Protein AF-A0AAW0G5W9-F1 (afdb_monomer_lite)

Organism: NCBI:txid2478898

InterPro domains:
  IPR013965 DASH complex subunit Dad3 [PF08656] (17-101)
  IPR013965 DASH complex subunit Dad3 [PTHR28017] (7-104)

Sequence (127 aa):
MVKDILTADYSKDPLLLPLEAQILAQYQLLAVKLNTLSDEIRKLNHTNVKTTSENSLDQIDGSATELAETLRGLELKIGLVYTLFKGAVYSLFLQGAEEKQVLNEDLINTSGQAQDESQEYPSDEES

pLDDT: mean 70.41, std 18.01, range [39.03, 96.88]

Structure (mmCIF, N/CA/C/O backbone):
data_AF-A0AAW0G5W9-F1
#
_entry.id   AF-A0AAW0G5W9-F1
#
loop_
_atom_site.group_PDB
_atom_site.id
_atom_site.type_symbol
_atom_site.label_atom_id
_atom_site.label_alt_id
_atom_site.label_comp_id
_atom_site.label_asym_id
_atom_site.label_entity_id
_atom_site.label_seq_id
_atom_site.pdbx_PDB_ins_code
_atom_site.Cartn_x
_atom_site.Cartn_y
_atom_site.Cartn_z
_atom_site.occupancy
_atom_site.B_iso_or_equiv
_atom_site.auth_seq_id
_atom_site.auth_comp_id
_atom_site.auth_asym_id
_atom_site.auth_atom_id
_atom_site.pdbx_PDB_model_num
ATOM 1 N N . MET A 1 1 ? 9.017 2.381 -29.493 1.00 45.44 1 MET A N 1
ATOM 2 C CA . MET A 1 1 ? 10.174 3.171 -29.025 1.00 45.44 1 MET A CA 1
ATOM 3 C C . MET A 1 1 ? 10.899 2.524 -27.848 1.00 45.44 1 MET A C 1
ATOM 5 O O . MET A 1 1 ? 11.988 2.038 -28.083 1.00 45.44 1 MET A O 1
ATOM 9 N N . VAL A 1 2 ? 10.363 2.436 -26.616 1.00 59.47 2 VAL A N 1
ATOM 10 C CA . VAL A 1 2 ? 11.139 1.845 -25.484 1.00 59.47 2 VAL A CA 1
ATOM 11 C C . VAL A 1 2 ? 11.409 0.341 -25.656 1.00 59.47 2 VAL A C 1
ATOM 13 O O . VAL A 1 2 ? 12.477 -0.144 -25.304 1.00 59.47 2 VAL A O 1
ATOM 16 N N . LYS A 1 3 ? 10.460 -0.397 -26.247 1.00 61.84 3 LYS A N 1
ATOM 17 C CA . LYS A 1 3 ? 10.577 -1.849 -26.470 1.00 61.84 3 LYS A CA 1
ATOM 18 C C . LYS A 1 3 ? 11.685 -2.222 -27.457 1.00 61.84 3 LYS A C 1
ATOM 20 O O . LYS A 1 3 ? 12.325 -3.246 -27.272 1.00 61.84 3 LYS A O 1
ATOM 25 N N . ASP A 1 4 ? 11.936 -1.366 -28.443 1.00 63.28 4 ASP A N 1
ATOM 26 C CA . ASP A 1 4 ? 12.869 -1.646 -29.539 1.00 63.28 4 ASP A CA 1
ATOM 27 C C . ASP A 1 4 ? 14.325 -1.659 -29.042 1.00 63.28 4 ASP A C 1
ATOM 29 O O . ASP A 1 4 ? 15.137 -2.464 -29.489 1.00 63.28 4 ASP A O 1
ATOM 33 N N . ILE A 1 5 ? 14.627 -0.829 -28.038 1.00 69.25 5 ILE A N 1
ATOM 34 C CA . ILE A 1 5 ? 15.945 -0.730 -27.392 1.00 69.25 5 ILE A CA 1
ATOM 35 C C . ILE A 1 5 ? 16.219 -1.950 -26.496 1.00 69.25 5 ILE A C 1
ATOM 37 O O . ILE A 1 5 ? 17.365 -2.345 -26.310 1.00 69.25 5 ILE A O 1
ATOM 41 N N . LEU A 1 6 ? 15.171 -2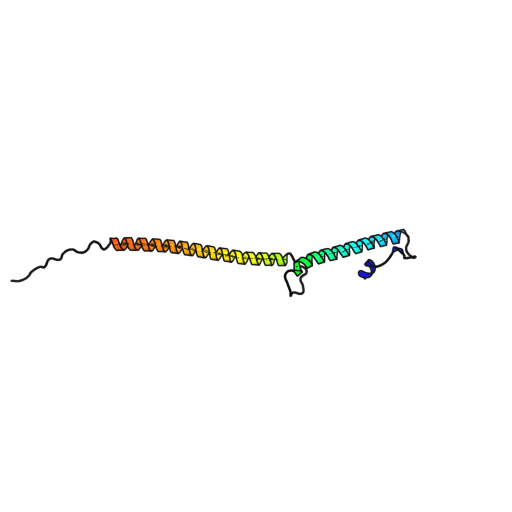.577 -25.952 1.00 67.12 6 LEU A N 1
ATOM 42 C CA . LEU A 1 6 ? 15.299 -3.744 -25.075 1.00 67.12 6 LEU A CA 1
ATOM 43 C C . LEU A 1 6 ? 15.594 -5.035 -25.858 1.00 67.12 6 LEU A C 1
ATOM 45 O O 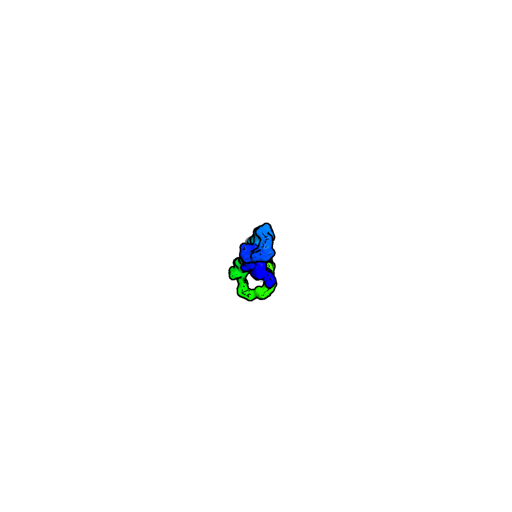. LEU A 1 6 ? 16.165 -5.966 -25.294 1.00 67.12 6 LEU A O 1
ATOM 49 N N . THR A 1 7 ? 15.239 -5.093 -27.147 1.00 73.69 7 THR A N 1
ATOM 50 C CA . THR A 1 7 ? 15.310 -6.314 -27.973 1.00 73.69 7 THR A CA 1
ATOM 51 C C . THR A 1 7 ? 16.342 -6.275 -29.101 1.00 73.69 7 THR A C 1
ATOM 53 O O . THR A 1 7 ? 16.518 -7.284 -29.779 1.00 73.69 7 THR A O 1
ATOM 56 N N . ALA A 1 8 ? 16.991 -5.137 -29.351 1.00 72.62 8 ALA A N 1
ATOM 57 C CA . ALA A 1 8 ? 17.966 -5.004 -30.434 1.00 72.62 8 ALA A CA 1
ATOM 58 C C . ALA A 1 8 ? 19.240 -5.834 -30.171 1.00 72.62 8 ALA A C 1
ATOM 60 O O . ALA A 1 8 ? 19.717 -5.886 -29.048 1.00 72.62 8 ALA A O 1
ATOM 61 N N . ASP A 1 9 ? 19.806 -6.488 -31.190 1.00 70.38 9 ASP A N 1
ATOM 62 C CA . ASP A 1 9 ? 21.095 -7.192 -31.081 1.00 70.38 9 ASP A CA 1
ATOM 63 C C . ASP A 1 9 ? 22.191 -6.354 -31.749 1.00 70.38 9 ASP A C 1
ATOM 65 O O . ASP A 1 9 ? 22.446 -6.472 -32.948 1.00 70.38 9 ASP A O 1
ATOM 69 N N . TYR A 1 10 ? 22.839 -5.491 -30.963 1.00 72.38 10 TYR A N 1
ATOM 70 C CA . TYR A 1 10 ? 23.915 -4.613 -31.438 1.00 72.38 10 TYR A CA 1
ATOM 71 C C . TYR A 1 10 ? 25.242 -5.352 -31.693 1.00 72.38 10 TYR A C 1
ATOM 73 O O . TYR A 1 10 ? 26.193 -4.750 -32.183 1.00 72.38 10 TYR A O 1
ATOM 81 N N . SER A 1 11 ? 25.328 -6.657 -31.396 1.00 68.06 11 SER A N 1
ATOM 82 C CA . SER A 1 11 ? 26.561 -7.443 -31.587 1.00 68.06 11 SER A CA 1
ATOM 83 C C . SER A 1 11 ? 26.771 -7.891 -33.035 1.00 68.06 11 SER A C 1
ATOM 85 O O . SER A 1 11 ? 27.860 -8.343 -33.386 1.00 68.06 11 SER A O 1
ATOM 87 N N . LYS A 1 12 ? 25.729 -7.815 -33.870 1.00 68.00 12 LYS A N 1
ATOM 88 C CA . LYS A 1 12 ? 25.737 -8.313 -35.255 1.00 68.00 12 LYS A CA 1
ATOM 89 C C . LYS A 1 12 ? 25.666 -7.212 -36.302 1.00 68.00 12 LYS A C 1
ATOM 91 O O . LYS A 1 12 ? 25.571 -7.531 -37.484 1.00 68.00 12 LYS A O 1
ATOM 96 N N . ASP A 1 13 ? 25.685 -5.951 -35.885 1.00 73.06 13 ASP A N 1
ATOM 97 C CA . ASP A 1 13 ? 25.519 -4.835 -36.804 1.00 73.06 13 ASP A CA 1
ATOM 98 C C . ASP A 1 13 ? 26.845 -4.555 -37.539 1.00 73.06 13 ASP A C 1
ATOM 100 O O . ASP A 1 13 ? 27.824 -4.150 -36.906 1.00 73.06 13 ASP A O 1
ATOM 104 N N . PRO A 1 14 ? 26.925 -4.771 -38.867 1.00 70.69 14 PRO A N 1
ATOM 105 C CA . PRO A 1 14 ? 28.162 -4.593 -39.630 1.00 70.69 14 PRO A CA 1
ATOM 106 C C . PRO A 1 14 ? 28.560 -3.117 -39.803 1.00 70.69 14 PRO A C 1
ATOM 108 O O . PRO A 1 14 ? 29.623 -2.830 -40.351 1.00 70.69 14 PRO A O 1
ATOM 111 N N . LEU A 1 15 ? 27.702 -2.189 -39.371 1.00 77.00 15 LEU A N 1
ATOM 112 C CA . LEU A 1 15 ? 27.900 -0.740 -39.446 1.00 77.00 15 LEU A CA 1
ATOM 113 C C . LEU A 1 15 ? 28.541 -0.150 -38.179 1.00 77.00 15 LEU A C 1
ATOM 115 O O . LEU A 1 15 ? 28.978 0.998 -38.215 1.00 77.00 15 LEU A O 1
ATOM 119 N N . LEU A 1 16 ? 28.603 -0.911 -37.080 1.00 77.06 16 LEU A N 1
ATOM 120 C CA . LEU A 1 16 ? 29.115 -0.442 -35.792 1.00 77.06 16 LEU A CA 1
ATOM 121 C C . LEU A 1 16 ? 30.609 -0.737 -35.653 1.00 77.06 16 LEU A C 1
ATOM 123 O O . LEU A 1 16 ? 31.086 -1.831 -35.972 1.00 77.06 16 LEU A O 1
ATOM 127 N N . LEU A 1 17 ? 31.360 0.219 -35.103 1.00 83.31 17 LEU A N 1
ATOM 128 C CA . LEU A 1 17 ? 32.735 -0.059 -34.693 1.00 83.31 17 LEU A CA 1
ATOM 129 C C . LEU A 1 17 ? 32.732 -1.061 -33.520 1.00 83.31 17 LEU A C 1
ATOM 131 O O . LEU A 1 17 ? 31.823 -1.027 -32.691 1.00 83.31 17 LEU A O 1
ATOM 135 N N . PRO A 1 18 ? 33.772 -1.902 -33.358 1.00 79.06 18 PRO A N 1
ATOM 136 C CA . PRO A 1 18 ? 33.810 -2.908 -32.290 1.00 79.06 18 PRO A CA 1
ATOM 137 C C . PRO A 1 18 ? 33.592 -2.341 -30.876 1.00 79.06 18 PRO A C 1
ATOM 139 O O . PRO A 1 18 ? 32.925 -2.956 -30.048 1.00 79.06 18 PRO A O 1
ATOM 142 N N . LEU A 1 19 ? 34.118 -1.141 -30.607 1.00 82.00 19 LEU A N 1
ATOM 143 C CA . LEU A 1 19 ? 33.921 -0.440 -29.335 1.00 82.00 19 LEU A CA 1
ATOM 144 C C . LEU A 1 19 ? 32.487 0.088 -29.179 1.00 82.00 19 LEU A C 1
ATOM 146 O O . LEU A 1 19 ? 31.925 0.048 -28.089 1.00 82.00 19 LEU A O 1
ATOM 150 N N . GLU A 1 20 ? 31.893 0.572 -30.265 1.00 82.56 20 GLU A N 1
ATOM 151 C CA . GLU A 1 20 ? 30.532 1.101 -30.282 1.00 82.56 20 GLU A CA 1
ATOM 152 C C . GLU A 1 20 ? 29.518 -0.016 -30.016 1.00 82.56 20 GLU A C 1
ATOM 154 O O . GLU A 1 20 ? 28.676 0.120 -29.130 1.00 82.56 20 GLU A O 1
ATOM 159 N N . ALA A 1 21 ? 29.684 -1.168 -30.672 1.00 82.56 21 ALA A N 1
ATOM 160 C CA . ALA A 1 21 ? 28.889 -2.367 -30.419 1.00 82.56 21 ALA A CA 1
ATOM 161 C C . ALA A 1 21 ? 28.980 -2.817 -28.947 1.00 82.56 21 ALA A C 1
ATOM 163 O O . ALA A 1 21 ? 27.965 -3.130 -28.321 1.00 82.56 21 ALA A O 1
ATOM 164 N N . GLN A 1 22 ? 30.182 -2.784 -28.356 1.00 84.19 22 GLN A N 1
ATOM 165 C CA . GLN A 1 22 ? 30.385 -3.126 -26.944 1.00 84.19 22 GLN A CA 1
ATOM 166 C C . GLN A 1 22 ? 29.680 -2.144 -25.996 1.00 84.19 22 GLN A C 1
ATOM 168 O O . GLN A 1 22 ? 29.070 -2.566 -25.011 1.00 84.19 22 GLN A O 1
ATOM 173 N N . ILE A 1 23 ? 29.767 -0.841 -26.269 1.00 87.75 23 ILE A N 1
ATOM 174 C CA . ILE A 1 23 ? 29.133 0.198 -25.451 1.00 87.75 23 ILE A CA 1
ATOM 175 C C . ILE A 1 23 ? 27.604 0.100 -25.549 1.00 87.75 23 ILE A C 1
ATOM 177 O O . ILE A 1 23 ? 26.922 0.117 -24.521 1.00 87.75 23 ILE A O 1
ATOM 181 N N . LEU A 1 24 ? 27.056 -0.069 -26.755 1.00 85.56 24 LEU A N 1
ATOM 182 C CA . LEU A 1 24 ? 25.614 -0.224 -26.961 1.00 85.56 24 LEU A CA 1
ATOM 183 C C . LEU A 1 24 ? 25.075 -1.487 -26.277 1.00 85.56 24 LEU A C 1
ATOM 185 O O . LEU A 1 24 ? 24.036 -1.420 -25.621 1.00 85.56 24 LEU A O 1
ATOM 189 N N . ALA A 1 25 ? 25.811 -2.602 -26.323 1.00 83.69 25 ALA A N 1
ATOM 190 C CA . ALA A 1 25 ? 25.446 -3.818 -25.595 1.00 83.69 25 ALA A CA 1
ATOM 191 C C . ALA A 1 25 ? 25.394 -3.599 -24.068 1.00 83.69 25 ALA A C 1
ATOM 193 O O . ALA A 1 25 ? 24.501 -4.113 -23.388 1.00 83.69 25 ALA A O 1
ATOM 194 N N . GLN A 1 26 ? 26.311 -2.802 -23.507 1.00 87.19 26 GLN A N 1
ATOM 195 C CA . GLN A 1 26 ? 26.292 -2.466 -22.078 1.00 87.19 26 GLN A CA 1
ATOM 196 C C . GLN A 1 26 ? 25.117 -1.558 -21.702 1.00 87.19 26 GLN A C 1
ATOM 198 O O . GLN A 1 26 ? 24.457 -1.803 -20.688 1.00 87.19 26 GLN A O 1
ATOM 203 N N . TYR A 1 27 ? 24.818 -0.541 -22.513 1.00 89.88 27 TYR A N 1
ATOM 204 C CA . TYR A 1 27 ? 23.655 0.321 -22.286 1.00 89.88 27 TYR A CA 1
ATOM 205 C C . TYR A 1 27 ? 22.338 -0.442 -22.416 1.00 89.88 27 TYR A C 1
ATOM 207 O O . TYR A 1 27 ? 21.429 -0.225 -21.615 1.00 89.88 27 TYR A O 1
ATOM 215 N N . GLN A 1 28 ? 22.250 -1.382 -23.355 1.00 86.06 28 GLN A N 1
ATOM 216 C CA . GLN A 1 28 ? 21.105 -2.275 -23.470 1.00 86.06 28 GLN A CA 1
ATOM 217 C C . GLN A 1 28 ? 20.943 -3.140 -22.218 1.00 86.06 28 GLN A C 1
ATOM 219 O O . GLN A 1 28 ? 19.851 -3.205 -21.654 1.00 86.06 28 GLN A O 1
ATOM 224 N N . LEU A 1 29 ? 22.022 -3.768 -21.740 1.00 88.12 29 LEU A N 1
ATOM 225 C CA . LEU A 1 29 ? 21.982 -4.563 -20.512 1.00 88.12 29 LEU A CA 1
ATOM 226 C C . LEU A 1 29 ? 21.507 -3.725 -19.317 1.00 88.12 29 LEU A C 1
ATOM 228 O O . LEU A 1 29 ? 20.714 -4.200 -18.502 1.00 88.12 29 LEU A O 1
ATOM 232 N N . LEU A 1 30 ? 21.974 -2.481 -19.210 1.00 89.44 30 LEU A N 1
ATOM 233 C CA . LEU A 1 30 ? 21.535 -1.556 -18.170 1.00 89.44 30 LEU A CA 1
ATOM 234 C C . LEU A 1 30 ? 20.048 -1.208 -18.311 1.00 89.44 30 LEU A C 1
ATOM 236 O O . LEU A 1 30 ? 19.323 -1.252 -17.319 1.00 89.44 30 LEU A O 1
ATOM 240 N N . ALA A 1 31 ? 19.585 -0.911 -19.525 1.00 87.75 31 ALA A N 1
ATOM 241 C CA . ALA A 1 31 ? 18.183 -0.611 -19.796 1.00 87.75 31 ALA A CA 1
ATOM 242 C C . ALA A 1 31 ? 17.270 -1.790 -19.427 1.00 87.75 31 ALA A C 1
ATOM 244 O O . ALA A 1 31 ? 16.250 -1.583 -18.771 1.00 87.75 31 ALA A O 1
ATOM 245 N N . VAL A 1 32 ? 17.670 -3.022 -19.762 1.00 88.44 32 VAL A N 1
ATOM 246 C CA . VAL A 1 32 ? 16.956 -4.246 -19.364 1.00 88.44 32 VAL A CA 1
ATOM 247 C C . VAL A 1 32 ? 16.910 -4.370 -17.844 1.00 88.44 32 VAL A C 1
ATOM 249 O O . VAL A 1 32 ? 15.834 -4.549 -17.286 1.00 88.44 32 VAL A O 1
ATOM 252 N N . LYS A 1 33 ? 18.044 -4.207 -17.152 1.00 89.88 33 LYS A N 1
ATOM 253 C CA . LYS A 1 33 ? 18.088 -4.285 -15.681 1.00 89.88 33 LYS A CA 1
ATOM 254 C C . LYS A 1 33 ? 17.206 -3.234 -15.007 1.00 89.88 33 LYS A C 1
ATOM 256 O O . LYS A 1 33 ? 16.510 -3.562 -14.052 1.00 89.88 33 LYS A O 1
ATOM 261 N N . LEU A 1 34 ? 17.217 -1.993 -15.492 1.00 89.31 34 LEU A N 1
ATOM 262 C CA . LEU A 1 34 ? 16.374 -0.918 -14.960 1.00 89.31 34 LEU A CA 1
ATOM 263 C C . LEU A 1 34 ? 14.889 -1.172 -15.223 1.00 89.31 34 LEU A C 1
ATOM 265 O O . LEU A 1 34 ? 14.062 -0.890 -14.359 1.00 89.31 34 LEU A O 1
ATOM 269 N N . ASN A 1 35 ? 14.549 -1.726 -16.388 1.00 88.44 35 ASN A N 1
ATOM 270 C CA . ASN A 1 35 ? 13.176 -2.091 -16.712 1.00 88.44 35 ASN A CA 1
ATOM 271 C C . ASN A 1 35 ? 12.681 -3.235 -15.813 1.00 88.44 35 ASN A C 1
ATOM 273 O O . ASN A 1 35 ? 11.647 -3.087 -15.170 1.00 88.44 35 ASN A O 1
ATOM 277 N N . THR A 1 36 ? 13.481 -4.295 -15.651 1.00 88.88 36 THR A N 1
ATOM 278 C CA . THR A 1 36 ? 13.189 -5.396 -14.721 1.00 88.88 36 THR A CA 1
ATOM 279 C C . THR A 1 36 ? 13.037 -4.902 -13.284 1.00 88.88 36 THR A C 1
ATOM 281 O O . THR A 1 36 ? 12.099 -5.300 -12.602 1.00 88.88 36 THR A O 1
ATOM 284 N N . LEU A 1 37 ? 13.915 -4.005 -12.823 1.00 88.81 37 LEU A N 1
ATOM 285 C CA . LEU A 1 37 ? 13.809 -3.412 -11.488 1.00 88.81 37 LEU A CA 1
ATOM 286 C C . LEU A 1 37 ? 12.523 -2.590 -11.337 1.00 88.81 37 LEU A C 1
ATOM 288 O O . LEU A 1 37 ? 11.852 -2.673 -10.312 1.00 88.81 37 LEU A O 1
ATOM 292 N N . SER A 1 38 ? 12.160 -1.806 -12.352 1.00 87.56 38 SER A N 1
ATOM 293 C CA . SER A 1 38 ? 10.915 -1.035 -12.349 1.00 87.56 38 SER A CA 1
ATOM 294 C C . SER A 1 38 ? 9.688 -1.947 -12.292 1.00 87.56 38 SER A C 1
ATOM 296 O O . SER A 1 38 ? 8.772 -1.678 -11.513 1.00 87.56 38 SER A O 1
ATOM 298 N N . ASP A 1 39 ? 9.695 -3.043 -13.051 1.00 86.38 39 ASP A N 1
ATOM 299 C CA . ASP A 1 39 ? 8.642 -4.057 -13.027 1.00 86.38 39 ASP A CA 1
ATOM 300 C C . ASP A 1 39 ? 8.573 -4.778 -11.678 1.00 86.38 39 ASP A C 1
ATOM 302 O O . ASP A 1 39 ? 7.480 -5.052 -11.182 1.00 86.38 39 ASP A O 1
ATOM 306 N N . GLU A 1 40 ? 9.712 -5.046 -11.041 1.00 85.25 40 GLU A N 1
ATOM 307 C CA . GLU A 1 40 ? 9.771 -5.664 -9.718 1.00 85.25 40 GLU A CA 1
ATOM 308 C C . GLU A 1 40 ? 9.251 -4.723 -8.622 1.00 85.25 40 GLU A C 1
ATOM 310 O O . GLU A 1 40 ? 8.419 -5.135 -7.815 1.00 85.25 40 GLU A O 1
ATOM 315 N N . ILE A 1 41 ? 9.625 -3.439 -8.647 1.00 83.19 41 ILE A N 1
ATOM 316 C CA . ILE A 1 41 ? 9.063 -2.405 -7.758 1.00 83.19 41 ILE A CA 1
ATOM 317 C C . ILE A 1 41 ? 7.548 -2.295 -7.963 1.00 83.19 41 ILE A C 1
ATOM 319 O O . ILE A 1 41 ? 6.776 -2.278 -7.002 1.00 83.19 41 ILE A O 1
ATOM 323 N N . ARG A 1 42 ? 7.100 -2.269 -9.222 1.00 80.25 42 ARG A N 1
ATOM 324 C CA . ARG A 1 42 ? 5.677 -2.223 -9.572 1.00 80.25 42 ARG A CA 1
ATOM 325 C C . ARG A 1 42 ? 4.944 -3.474 -9.087 1.00 80.25 42 ARG A C 1
ATOM 327 O O . ARG A 1 42 ? 3.831 -3.367 -8.574 1.00 80.25 42 ARG A O 1
ATOM 334 N N . LYS A 1 43 ? 5.562 -4.651 -9.210 1.00 79.12 43 LYS A N 1
ATOM 335 C CA . LYS A 1 43 ? 5.023 -5.917 -8.707 1.00 79.12 43 LYS A CA 1
ATOM 336 C C . LYS A 1 43 ? 4.910 -5.899 -7.189 1.00 79.12 43 LYS A C 1
ATOM 338 O O . LYS A 1 43 ? 3.841 -6.244 -6.710 1.00 79.12 43 LYS A O 1
ATOM 343 N 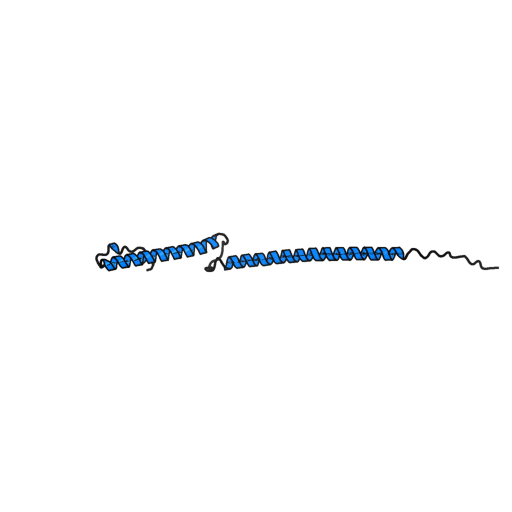N . LEU A 1 44 ? 5.943 -5.470 -6.462 1.00 73.38 44 LEU A N 1
ATOM 344 C CA . LEU A 1 44 ? 5.930 -5.364 -4.997 1.00 73.38 44 LEU A CA 1
ATOM 345 C C . LEU A 1 44 ? 4.828 -4.419 -4.501 1.00 73.38 44 LEU A C 1
ATOM 347 O O . LEU A 1 44 ? 4.094 -4.760 -3.567 1.00 73.38 44 LEU A O 1
ATOM 351 N N . ASN A 1 45 ? 4.657 -3.281 -5.178 1.00 67.06 45 ASN A N 1
ATOM 352 C CA . ASN A 1 45 ? 3.568 -2.350 -4.896 1.00 67.06 45 ASN A CA 1
ATOM 353 C C . ASN A 1 45 ? 2.195 -2.986 -5.177 1.00 67.06 45 ASN A C 1
ATOM 355 O O . ASN A 1 45 ? 1.307 -2.912 -4.336 1.00 67.06 45 ASN A O 1
ATOM 359 N N . HIS A 1 46 ? 2.010 -3.693 -6.296 1.00 62.31 46 HIS A N 1
ATOM 360 C CA . HIS A 1 46 ? 0.727 -4.338 -6.609 1.00 62.31 46 HIS A CA 1
ATOM 361 C C . HIS A 1 46 ? 0.433 -5.626 -5.823 1.00 62.31 46 HIS A C 1
ATOM 363 O O . HIS A 1 46 ? -0.737 -5.968 -5.655 1.00 62.31 46 HIS A O 1
ATOM 369 N N . THR A 1 47 ? 1.439 -6.373 -5.357 1.00 57.41 47 THR A N 1
ATOM 370 C CA . THR A 1 47 ? 1.217 -7.579 -4.539 1.00 57.41 47 THR A CA 1
ATOM 371 C C . THR A 1 47 ? 0.664 -7.252 -3.161 1.00 57.41 47 THR A C 1
ATOM 373 O O . THR A 1 47 ? -0.079 -8.070 -2.634 1.00 57.41 47 THR A O 1
ATOM 376 N N . ASN A 1 48 ? 0.952 -6.064 -2.618 1.00 52.62 48 ASN A N 1
ATOM 377 C CA . ASN A 1 48 ? 0.262 -5.578 -1.420 1.00 52.62 48 ASN A CA 1
ATOM 378 C C . ASN A 1 48 ? -1.213 -5.243 -1.712 1.00 52.62 48 ASN A C 1
ATOM 380 O O . ASN A 1 48 ? -2.076 -5.562 -0.910 1.00 52.62 48 ASN A O 1
ATOM 384 N N . VAL A 1 49 ? -1.519 -4.709 -2.900 1.00 53.78 49 VAL A N 1
ATOM 385 C CA . VAL A 1 49 ? -2.886 -4.307 -3.293 1.00 53.78 49 VAL A CA 1
ATOM 386 C C . VAL A 1 49 ? -3.804 -5.500 -3.618 1.00 53.78 49 VAL A C 1
ATOM 388 O O . VAL A 1 49 ? -5.012 -5.453 -3.389 1.00 53.78 49 VAL A O 1
ATOM 391 N N . LYS A 1 50 ? -3.269 -6.601 -4.170 1.00 52.56 50 LYS A N 1
ATOM 392 C CA . LYS A 1 50 ? -4.086 -7.738 -4.650 1.00 52.56 50 LYS A CA 1
ATOM 393 C C . LYS A 1 50 ? -4.744 -8.579 -3.553 1.00 52.56 50 LYS A C 1
ATOM 395 O O . LYS A 1 50 ? -5.604 -9.391 -3.887 1.00 52.56 50 LYS A O 1
ATOM 400 N N . THR A 1 51 ? -4.365 -8.425 -2.287 1.00 50.03 51 THR A N 1
ATOM 401 C CA . THR A 1 51 ? -4.971 -9.203 -1.197 1.00 50.03 51 THR A CA 1
ATOM 402 C C . THR A 1 51 ? -6.259 -8.600 -0.640 1.00 50.03 51 THR A C 1
ATOM 404 O O . THR A 1 51 ? -6.922 -9.303 0.121 1.00 50.03 51 THR A O 1
ATOM 407 N N . THR A 1 52 ? -6.661 -7.374 -1.023 1.00 50.78 52 THR A N 1
ATOM 408 C CA . THR A 1 52 ? -7.759 -6.709 -0.289 1.00 50.78 52 THR A CA 1
ATOM 409 C C . THR A 1 52 ? -8.792 -5.908 -1.086 1.00 50.78 52 THR A C 1
ATOM 411 O O . THR A 1 52 ? -9.739 -5.445 -0.458 1.00 50.78 52 THR A O 1
ATOM 414 N N . SER A 1 53 ? -8.732 -5.737 -2.414 1.00 45.06 53 SER A N 1
ATOM 415 C CA . SER A 1 53 ? -9.806 -4.951 -3.057 1.00 45.06 53 SER A CA 1
ATOM 416 C C . SER A 1 53 ? -10.094 -5.282 -4.520 1.00 45.06 53 SER A C 1
ATOM 418 O O . SER A 1 53 ? -9.364 -4.903 -5.437 1.00 45.06 53 SER A O 1
ATOM 420 N N . GLU A 1 54 ? -11.222 -5.963 -4.735 1.00 47.72 54 GLU A N 1
ATOM 421 C CA . GLU A 1 54 ? -12.038 -5.786 -5.933 1.00 47.72 54 GLU A CA 1
ATOM 422 C C . GLU A 1 54 ? -12.670 -4.383 -5.870 1.00 47.72 54 GLU A C 1
ATOM 424 O O . GLU A 1 54 ? -13.260 -4.019 -4.859 1.00 47.72 54 GLU A O 1
ATOM 429 N N . ASN A 1 55 ? -12.581 -3.622 -6.965 1.00 52.84 55 ASN A N 1
ATOM 430 C CA . ASN A 1 55 ? -13.080 -2.249 -7.156 1.00 52.84 55 ASN A CA 1
ATOM 431 C C . ASN A 1 55 ? -12.239 -1.111 -6.562 1.00 52.84 55 ASN A C 1
ATOM 433 O O . ASN A 1 55 ? -12.595 -0.528 -5.543 1.00 52.84 55 ASN A O 1
ATOM 437 N N . SER A 1 56 ? -11.238 -0.641 -7.308 1.00 45.75 56 SER A N 1
ATOM 438 C CA . SER A 1 56 ? -11.128 0.792 -7.648 1.00 45.75 56 SER A CA 1
ATOM 439 C C . SER A 1 56 ? -10.060 1.010 -8.721 1.00 45.75 56 SER A C 1
ATOM 441 O O . SER A 1 56 ? -8.899 0.642 -8.558 1.00 45.75 56 SER A O 1
ATOM 443 N N . LEU A 1 57 ? -10.470 1.599 -9.846 1.00 52.50 57 LEU A N 1
ATOM 444 C CA . LEU A 1 57 ? -9.556 2.239 -10.788 1.00 52.50 57 LEU A CA 1
ATOM 445 C C . LEU A 1 57 ? -8.889 3.441 -10.080 1.00 52.50 57 LEU A C 1
ATOM 447 O O . LEU A 1 57 ? -9.529 4.064 -9.240 1.00 52.50 57 LEU A O 1
ATOM 451 N N . ASP A 1 58 ? -7.642 3.761 -10.438 1.00 47.88 58 ASP A N 1
ATOM 452 C CA . ASP A 1 58 ? -6.883 4.972 -10.044 1.00 47.88 58 ASP A CA 1
ATOM 453 C C . ASP A 1 58 ? -6.095 5.022 -8.716 1.00 47.88 58 ASP A C 1
ATOM 455 O O . ASP A 1 58 ? -5.969 6.091 -8.125 1.00 47.88 58 ASP A O 1
ATOM 459 N N . GLN A 1 59 ? -5.430 3.948 -8.263 1.00 48.97 59 GLN A N 1
ATOM 460 C CA . GLN A 1 59 ? -4.525 4.084 -7.103 1.00 48.97 59 GLN A CA 1
ATOM 461 C C . GLN A 1 59 ? -3.093 3.582 -7.329 1.00 48.97 59 GLN A C 1
ATOM 463 O O . GLN A 1 59 ? -2.792 2.392 -7.286 1.00 48.97 59 GLN A O 1
ATOM 468 N N . ILE A 1 60 ? -2.195 4.547 -7.554 1.00 53.72 60 ILE A N 1
ATOM 469 C CA . ILE A 1 60 ? -0.731 4.389 -7.552 1.00 53.72 60 ILE A CA 1
ATOM 470 C C . ILE A 1 60 ? -0.159 4.529 -6.113 1.00 53.72 60 ILE A C 1
ATOM 472 O O . ILE A 1 60 ? 0.988 4.167 -5.881 1.00 53.72 60 ILE A O 1
ATOM 476 N N . ASP A 1 61 ? -0.969 4.923 -5.120 1.00 54.97 61 ASP A N 1
ATOM 477 C CA . ASP A 1 61 ? -0.563 5.140 -3.709 1.00 54.97 61 ASP A CA 1
ATOM 478 C C . ASP A 1 61 ? -0.752 3.920 -2.767 1.00 54.97 61 ASP A C 1
ATOM 480 O O . ASP A 1 61 ? -0.740 4.037 -1.540 1.00 54.97 61 ASP A O 1
ATOM 484 N N . GLY A 1 62 ? -0.936 2.725 -3.333 1.00 56.97 62 GLY A N 1
ATOM 485 C CA . GLY A 1 62 ? -1.568 1.559 -2.692 1.00 56.97 62 GLY A CA 1
ATOM 486 C C . GLY A 1 62 ? -0.769 0.751 -1.656 1.00 56.97 62 GLY A C 1
ATOM 487 O O . GLY A 1 62 ? -0.726 -0.467 -1.746 1.00 56.97 62 GLY A O 1
ATOM 488 N N . SER A 1 63 ? -0.147 1.369 -0.653 1.00 63.22 63 SER A N 1
ATOM 489 C CA . SER A 1 63 ? 0.292 0.607 0.538 1.00 63.22 63 SER A CA 1
ATOM 490 C C . SER A 1 63 ? 0.252 1.441 1.812 1.00 63.22 63 SER A C 1
ATOM 492 O O . SER A 1 63 ? -0.279 0.999 2.830 1.00 63.22 63 SER A O 1
ATOM 494 N N . ALA A 1 64 ? 0.741 2.682 1.752 1.00 68.88 64 ALA A N 1
ATOM 495 C CA . ALA A 1 64 ? 0.692 3.587 2.895 1.00 68.88 64 ALA A CA 1
ATOM 496 C C . ALA A 1 64 ? -0.740 4.067 3.189 1.00 68.88 64 ALA A C 1
ATOM 498 O O . ALA A 1 64 ? -1.115 4.187 4.354 1.00 68.88 64 ALA A O 1
ATOM 499 N N . THR A 1 65 ? -1.549 4.304 2.150 1.00 72.00 65 THR A N 1
ATOM 500 C CA . THR A 1 65 ? -2.949 4.738 2.288 1.00 72.00 65 THR A CA 1
ATOM 501 C C . THR A 1 65 ? -3.833 3.635 2.867 1.00 72.00 65 THR A C 1
ATOM 503 O O . THR A 1 65 ? -4.594 3.887 3.795 1.00 72.00 65 THR A O 1
ATOM 506 N N . GLU A 1 66 ? -3.682 2.401 2.386 1.00 72.38 66 GLU A N 1
ATOM 507 C CA . GLU A 1 66 ? -4.420 1.230 2.878 1.00 72.38 66 GLU A CA 1
ATOM 508 C C . GLU A 1 66 ? -4.060 0.899 4.335 1.00 72.38 66 GLU A C 1
ATOM 510 O O . GLU A 1 66 ? -4.937 0.630 5.163 1.00 72.38 66 GLU A O 1
ATOM 515 N N . LEU A 1 67 ? -2.772 0.993 4.688 1.00 80.94 67 LEU A N 1
ATOM 516 C CA . LEU A 1 67 ? -2.326 0.833 6.070 1.00 80.94 67 LEU A CA 1
ATOM 517 C C . LEU A 1 67 ? -2.880 1.942 6.974 1.00 80.94 67 LEU A C 1
ATOM 519 O O . LEU A 1 67 ? -3.353 1.649 8.072 1.00 80.94 67 LEU A O 1
ATOM 523 N N . ALA A 1 68 ? -2.855 3.199 6.524 1.00 82.94 68 ALA A N 1
ATOM 524 C CA . ALA A 1 68 ? -3.410 4.321 7.278 1.00 82.94 68 ALA A CA 1
ATOM 525 C C . ALA A 1 68 ? -4.922 4.162 7.509 1.00 82.94 68 ALA A C 1
ATOM 527 O O . ALA A 1 68 ? -5.394 4.405 8.620 1.00 82.94 68 ALA A O 1
ATOM 528 N N . GLU A 1 69 ? -5.665 3.686 6.507 1.00 83.62 69 GLU A N 1
ATOM 529 C CA . GLU A 1 69 ? -7.100 3.412 6.635 1.00 83.62 69 GLU A CA 1
ATOM 530 C C . GLU A 1 69 ? -7.369 2.261 7.614 1.00 83.62 69 GLU A C 1
ATOM 532 O O . GLU A 1 69 ? -8.236 2.355 8.485 1.00 83.62 69 GLU A O 1
ATOM 537 N N . THR A 1 70 ? -6.558 1.202 7.555 1.00 85.19 70 THR A N 1
ATOM 538 C CA . THR A 1 70 ? -6.646 0.081 8.501 1.00 85.19 70 THR A CA 1
ATOM 539 C C . THR A 1 70 ? -6.362 0.534 9.938 1.00 85.19 70 THR A C 1
ATOM 541 O O . THR A 1 70 ? -7.091 0.163 10.863 1.00 85.19 70 THR A O 1
ATOM 544 N N . LEU A 1 71 ? -5.341 1.375 10.143 1.00 89.38 71 LEU A N 1
ATOM 545 C CA . LEU A 1 71 ? -5.006 1.944 11.453 1.00 89.38 71 LEU A CA 1
ATOM 546 C C . LEU A 1 71 ? -6.113 2.864 11.976 1.00 89.38 71 LEU A C 1
ATOM 548 O O . LEU A 1 71 ? -6.482 2.761 13.147 1.00 89.38 71 LEU A O 1
ATOM 552 N N . ARG A 1 72 ? -6.698 3.697 11.111 1.00 91.31 72 ARG A N 1
ATOM 553 C CA . ARG A 1 72 ? -7.850 4.542 11.453 1.00 91.31 72 ARG A CA 1
ATOM 554 C C . ARG A 1 72 ? -9.060 3.700 11.866 1.00 91.31 72 ARG A C 1
ATOM 556 O O . ARG A 1 72 ? -9.725 4.001 12.857 1.00 91.31 72 ARG 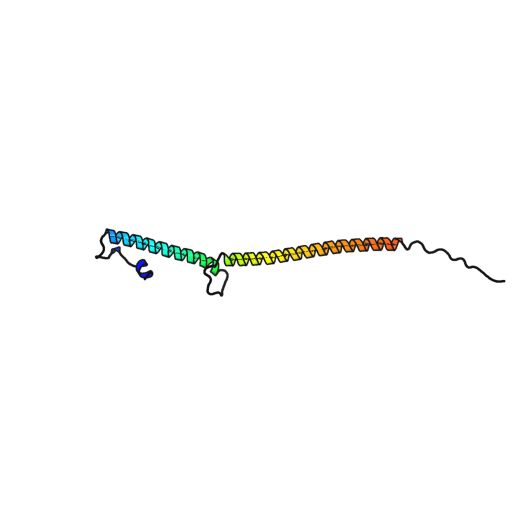A O 1
ATOM 563 N N . GLY A 1 73 ? -9.319 2.601 11.157 1.00 90.56 73 GLY A N 1
ATOM 564 C CA . GLY A 1 73 ? -10.363 1.642 11.518 1.00 90.56 73 GLY A CA 1
ATOM 565 C C . GLY A 1 73 ? -10.129 0.980 12.882 1.00 90.56 73 GLY A C 1
ATOM 566 O O . GLY A 1 73 ? -11.085 0.749 13.627 1.00 90.56 73 GLY A O 1
ATOM 567 N N . LEU A 1 74 ? -8.874 0.695 13.238 1.00 93.06 74 LEU A N 1
ATOM 568 C CA . LEU A 1 74 ? -8.517 0.164 14.558 1.00 93.06 74 LEU A CA 1
ATOM 569 C C . LEU A 1 74 ? -8.671 1.207 15.668 1.00 93.06 74 LEU A C 1
ATOM 571 O O . LEU A 1 74 ? -9.211 0.874 16.723 1.00 93.06 74 LEU A O 1
ATOM 575 N N . GLU A 1 75 ? -8.268 2.454 15.426 1.00 93.00 75 GLU A N 1
ATOM 576 C CA . GLU A 1 75 ? -8.427 3.565 16.372 1.00 93.00 75 GLU A CA 1
ATOM 577 C C . GLU A 1 75 ? -9.894 3.728 16.800 1.00 93.00 75 GLU A C 1
ATOM 579 O O . GLU A 1 75 ? -10.202 3.742 17.994 1.00 93.00 75 GLU A O 1
ATOM 584 N N . LEU A 1 76 ? -10.815 3.747 15.831 1.00 94.94 76 LEU A N 1
ATOM 585 C CA . LEU A 1 76 ? -12.256 3.854 16.082 1.00 94.94 76 LEU A CA 1
ATOM 586 C C . LEU A 1 76 ? -12.796 2.684 16.919 1.00 94.94 76 LEU A C 1
ATOM 588 O O . LEU A 1 76 ? -13.555 2.890 17.869 1.00 94.94 76 LEU A O 1
ATOM 592 N N . LYS A 1 77 ? -12.391 1.449 16.599 1.00 95.81 77 LYS A N 1
ATOM 593 C CA . LYS A 1 77 ? -12.845 0.244 17.316 1.00 95.81 77 LYS A CA 1
ATOM 594 C C . LYS A 1 77 ? -12.325 0.207 18.751 1.00 95.81 77 LYS A C 1
ATOM 596 O O . LYS A 1 77 ? -13.093 -0.071 19.671 1.00 95.81 77 LYS A O 1
ATOM 601 N N . ILE A 1 78 ? -11.044 0.512 18.953 1.00 95.25 78 ILE A N 1
ATOM 602 C CA . ILE A 1 78 ? -10.428 0.557 20.285 1.00 95.25 78 ILE A CA 1
ATOM 603 C C . ILE A 1 78 ? -11.051 1.683 21.116 1.00 95.25 78 ILE A C 1
ATOM 605 O O . ILE A 1 78 ? -11.374 1.467 22.284 1.00 95.25 78 ILE A O 1
ATOM 609 N N . GLY A 1 79 ? -11.296 2.850 20.510 1.00 95.31 79 GLY A N 1
ATOM 610 C CA . GLY A 1 79 ? -11.986 3.963 21.162 1.00 95.31 79 GLY A CA 1
ATOM 611 C C . GLY A 1 79 ? -13.391 3.588 21.642 1.00 95.31 79 GLY A C 1
ATOM 612 O O . GLY A 1 79 ? -13.769 3.926 22.768 1.00 95.31 79 GLY A O 1
ATOM 613 N N . LEU A 1 80 ? -14.144 2.826 20.840 1.00 95.19 80 LEU A N 1
ATOM 614 C CA . LEU A 1 80 ? -15.465 2.327 21.228 1.00 95.19 80 LEU A CA 1
ATOM 615 C C . LEU A 1 80 ? -15.378 1.342 22.400 1.00 95.19 80 LEU A C 1
ATOM 617 O O . LEU A 1 80 ? -16.097 1.510 23.383 1.00 95.19 80 LEU A O 1
ATOM 621 N N . VAL A 1 81 ? -14.478 0.355 22.330 1.00 96.56 81 VAL A N 1
ATOM 622 C CA . VAL A 1 81 ? -14.266 -0.616 23.420 1.00 96.56 81 VAL A CA 1
ATOM 623 C C . VAL A 1 81 ? -13.884 0.101 24.714 1.00 96.56 81 VAL A C 1
ATOM 625 O O . VAL A 1 81 ? -14.470 -0.177 25.758 1.00 96.56 81 VAL A O 1
ATOM 628 N N . TYR A 1 82 ? -12.963 1.064 24.650 1.00 96.06 82 TYR A N 1
ATOM 629 C CA . TYR A 1 82 ? -12.560 1.866 25.804 1.00 96.06 82 TYR A CA 1
ATOM 630 C C . TYR A 1 82 ? -13.730 2.663 26.390 1.00 96.06 82 TYR A C 1
ATOM 632 O O . TYR A 1 82 ? -13.918 2.686 27.606 1.00 96.06 82 TYR A O 1
ATOM 640 N N . THR A 1 83 ? -14.543 3.288 25.538 1.00 95.62 83 THR A N 1
ATOM 641 C CA . THR A 1 83 ? -15.687 4.097 25.977 1.00 95.62 83 THR A CA 1
ATOM 642 C C . THR A 1 83 ? -16.770 3.236 26.617 1.00 95.62 83 THR A C 1
ATOM 644 O O . THR A 1 83 ? -17.265 3.585 27.686 1.00 95.62 83 THR A O 1
ATOM 647 N N . LEU A 1 84 ? -17.103 2.093 26.012 1.00 94.06 84 LEU A N 1
ATOM 648 C CA . LEU A 1 84 ? -18.071 1.145 26.568 1.00 94.06 84 LEU A CA 1
ATOM 649 C C . LEU A 1 84 ? -17.574 0.545 27.882 1.00 94.06 84 LEU A C 1
ATOM 651 O O . LEU A 1 84 ? -18.338 0.458 28.839 1.00 94.06 84 LEU A O 1
ATOM 655 N N . PHE A 1 85 ? -16.291 0.191 27.955 1.00 96.88 85 PHE A N 1
ATOM 656 C CA . PHE A 1 85 ? -15.680 -0.313 29.179 1.00 96.88 85 PHE A CA 1
ATOM 657 C C . PHE A 1 85 ? -15.708 0.737 30.292 1.00 96.88 85 PHE A C 1
ATOM 659 O O . PHE A 1 85 ? -16.154 0.451 31.400 1.00 96.88 85 PHE A O 1
ATOM 666 N N . LYS A 1 86 ? -15.306 1.977 29.989 1.00 94.19 86 LYS A N 1
ATOM 667 C CA . LYS A 1 86 ? -15.386 3.095 30.933 1.00 94.19 86 LYS A CA 1
ATOM 668 C C . LYS A 1 86 ? -16.832 3.309 31.382 1.00 94.19 86 LYS A C 1
ATOM 670 O O . LYS A 1 86 ? -17.074 3.378 32.578 1.00 94.19 86 LYS A O 1
ATOM 675 N N . GLY A 1 87 ? -17.787 3.340 30.454 1.00 94.81 87 GLY A N 1
ATOM 676 C CA . GLY A 1 87 ? -19.215 3.444 30.758 1.00 94.81 87 GLY A CA 1
ATOM 677 C C . GLY A 1 87 ? -19.687 2.352 31.717 1.00 94.81 87 GLY A C 1
ATOM 678 O O . GLY A 1 87 ? -20.238 2.674 32.761 1.00 94.81 87 GLY A O 1
ATOM 679 N N . ALA A 1 88 ? -19.382 1.086 31.426 1.00 92.81 88 ALA A N 1
ATOM 680 C CA . ALA A 1 88 ? -19.748 -0.047 32.275 1.00 92.81 88 ALA A CA 1
ATOM 681 C C . ALA A 1 88 ? -19.131 0.042 33.682 1.00 92.81 88 ALA A C 1
ATOM 683 O O . ALA A 1 88 ? -19.818 -0.208 34.672 1.00 92.81 88 ALA A O 1
ATOM 684 N N . VAL A 1 89 ? -17.861 0.447 33.788 1.00 93.31 89 VAL A N 1
ATOM 685 C CA . VAL A 1 89 ? -17.189 0.648 35.082 1.00 93.31 89 VAL A CA 1
ATOM 686 C C . VAL A 1 89 ? -17.831 1.789 35.869 1.00 93.31 89 VAL A C 1
ATOM 688 O O . VAL A 1 89 ? -18.095 1.629 37.058 1.00 93.31 89 VAL A O 1
ATOM 691 N N . TYR A 1 90 ? -18.114 2.925 35.225 1.00 93.12 90 TYR A N 1
ATOM 692 C CA . TYR A 1 90 ? -18.797 4.042 35.880 1.00 93.12 90 TYR A CA 1
ATOM 693 C C . TYR A 1 90 ? -20.219 3.660 36.304 1.00 93.12 90 TYR A C 1
ATOM 695 O O . TYR A 1 90 ? -20.607 3.979 37.423 1.00 93.12 90 TYR A O 1
ATOM 703 N N . SER A 1 91 ? -20.972 2.939 35.468 1.00 87.62 91 SER A N 1
ATOM 704 C CA . SER A 1 91 ? -22.310 2.446 35.810 1.00 87.62 91 SER A CA 1
ATOM 705 C C . SER A 1 91 ? -22.285 1.526 37.030 1.00 87.62 91 SER A C 1
ATOM 707 O O . SER A 1 91 ? -23.079 1.725 37.944 1.00 87.62 91 SER A O 1
ATOM 709 N N . LEU A 1 92 ? -21.348 0.576 37.090 1.00 85.25 92 LEU A N 1
ATOM 710 C CA . LEU A 1 92 ? -21.219 -0.342 38.226 1.00 85.25 92 LEU A CA 1
ATOM 711 C C . LEU A 1 92 ? -20.763 0.387 39.498 1.00 85.25 92 LEU A C 1
ATOM 713 O O . LEU A 1 92 ? -21.262 0.110 40.586 1.00 85.25 92 LEU A O 1
ATOM 717 N N . PHE A 1 93 ? -19.843 1.346 39.373 1.00 86.38 93 PHE A N 1
ATOM 718 C CA . PHE A 1 93 ? -19.368 2.136 40.509 1.00 86.38 93 PHE A CA 1
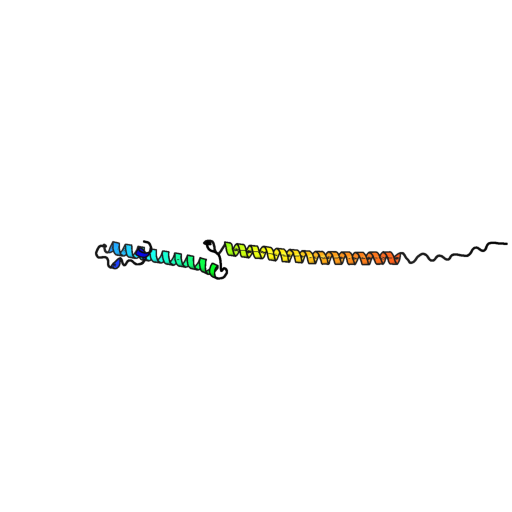ATOM 719 C C . PHE A 1 93 ? -20.463 3.039 41.094 1.00 86.38 93 PHE A C 1
ATOM 721 O O . PHE A 1 93 ? -20.590 3.114 42.314 1.00 86.38 93 PHE A O 1
ATOM 728 N N . LEU A 1 94 ? -21.266 3.694 40.247 1.00 81.94 94 LEU A N 1
ATOM 729 C CA . LEU A 1 94 ? -22.407 4.500 40.696 1.00 81.94 94 LEU A CA 1
ATOM 730 C C . LEU A 1 94 ? -23.498 3.624 41.316 1.00 81.94 94 LEU A C 1
ATOM 732 O O . LEU A 1 94 ? -23.953 3.937 42.409 1.00 81.94 94 LEU A O 1
ATOM 736 N N . GLN A 1 95 ? -23.853 2.496 40.692 1.00 76.81 95 GLN A N 1
ATOM 737 C CA . GLN A 1 95 ? -24.833 1.559 41.259 1.00 76.81 95 GLN A CA 1
ATOM 738 C C . GLN A 1 95 ? -24.393 1.033 42.631 1.00 76.81 95 GLN A C 1
ATOM 740 O O . GLN A 1 95 ? -25.181 1.038 43.570 1.00 76.81 95 GLN A O 1
ATOM 745 N N . GLY A 1 96 ? -23.117 0.673 42.792 1.00 67.44 96 GLY A N 1
ATOM 746 C CA . GLY A 1 96 ? -22.575 0.258 44.090 1.00 67.44 96 GLY A CA 1
ATOM 747 C C . GLY A 1 96 ? -22.470 1.387 45.127 1.00 67.44 96 GLY A C 1
ATOM 748 O O . GLY A 1 96 ? -22.345 1.109 46.322 1.00 67.44 96 GLY A O 1
ATOM 749 N N . ALA A 1 97 ? -22.501 2.654 44.703 1.00 59.88 97 ALA A N 1
ATOM 750 C CA . ALA A 1 97 ? -22.554 3.812 45.593 1.00 59.88 97 ALA A CA 1
ATOM 751 C C . ALA A 1 97 ? -23.995 4.152 46.009 1.00 59.88 97 ALA A C 1
ATOM 753 O O . ALA A 1 97 ? -24.221 4.449 47.182 1.00 59.88 97 ALA A O 1
ATOM 754 N N . GLU A 1 98 ? -24.959 4.053 45.091 1.00 58.22 98 GLU A N 1
ATOM 755 C CA . GLU A 1 98 ? -26.390 4.237 45.368 1.00 58.22 98 GLU A CA 1
ATOM 756 C C . GLU A 1 98 ? -26.930 3.122 46.275 1.00 58.22 98 GLU A C 1
ATOM 758 O O . GLU A 1 98 ? -27.577 3.407 47.280 1.00 58.22 98 GLU A O 1
ATOM 763 N N . GLU A 1 99 ? -26.568 1.861 46.024 1.00 56.78 99 GLU A N 1
ATOM 764 C CA . GLU A 1 99 ? -26.988 0.723 46.857 1.00 56.78 99 GLU A CA 1
ATOM 765 C C . GLU A 1 99 ? -26.460 0.837 48.304 1.00 56.78 99 GLU A C 1
ATOM 767 O O . GLU A 1 99 ? -27.143 0.481 49.263 1.00 56.78 99 GLU A O 1
ATOM 772 N N . LYS A 1 100 ? -25.277 1.435 48.502 1.00 56.09 100 LYS A N 1
ATOM 773 C CA . LYS A 1 100 ? -24.740 1.736 49.843 1.00 56.09 100 LYS A CA 1
ATOM 774 C C . LYS A 1 100 ? -25.413 2.923 50.536 1.00 56.09 100 LYS A C 1
ATOM 776 O O . LYS A 1 100 ? -25.344 3.002 51.766 1.00 56.09 100 LYS A O 1
ATOM 781 N N . GLN A 1 101 ? -26.006 3.854 49.790 1.00 54.88 101 GLN A N 1
ATOM 782 C CA . GLN A 1 101 ? -26.742 4.986 50.362 1.00 54.88 101 GLN A CA 1
ATOM 783 C C . GLN A 1 101 ? -28.142 4.561 50.810 1.00 54.88 101 GLN A C 1
ATOM 785 O O . GLN A 1 101 ? -28.502 4.852 51.948 1.00 54.88 101 GLN A O 1
ATOM 790 N N . VAL A 1 102 ? -28.858 3.773 50.001 1.00 55.94 102 VAL A N 1
ATOM 791 C CA . VAL A 1 102 ? -30.193 3.248 50.354 1.00 55.94 102 VAL A CA 1
ATOM 792 C C . VAL A 1 102 ? -30.133 2.380 51.620 1.00 55.94 102 VAL A C 1
ATOM 794 O O . VAL A 1 102 ? -30.925 2.569 52.539 1.00 55.94 102 VAL A O 1
ATOM 797 N N . LEU A 1 103 ? -29.117 1.516 51.748 1.00 55.72 103 LEU A N 1
ATOM 798 C CA . LEU A 1 103 ? -28.929 0.709 52.963 1.00 55.72 103 LEU A CA 1
ATOM 799 C C . LEU A 1 103 ? -28.628 1.545 54.222 1.00 55.72 103 LEU A C 1
ATOM 801 O O . LEU A 1 103 ? -28.971 1.122 55.324 1.00 55.72 103 LEU A O 1
ATOM 805 N N . ASN A 1 104 ? -27.986 2.712 54.093 1.00 52.50 104 ASN A N 1
ATOM 806 C CA . ASN A 1 104 ? -27.757 3.607 55.235 1.00 52.50 104 ASN A CA 1
ATOM 807 C C . ASN A 1 104 ? -29.019 4.395 55.615 1.00 52.50 104 ASN A C 1
ATOM 809 O O . ASN A 1 104 ? -29.234 4.648 56.798 1.00 52.50 104 ASN A O 1
ATOM 813 N N . GLU A 1 105 ? -29.855 4.765 54.646 1.00 53.66 105 GLU A N 1
ATOM 814 C CA . GLU A 1 105 ? -31.088 5.524 54.883 1.00 53.66 105 GLU A CA 1
ATOM 815 C C . GLU A 1 105 ? -32.177 4.659 55.553 1.00 53.66 105 GLU A C 1
ATOM 817 O O . GLU A 1 105 ? -32.841 5.108 56.492 1.00 53.66 105 GLU A O 1
ATOM 822 N N . ASP A 1 106 ? -32.274 3.376 55.185 1.00 53.16 106 ASP A N 1
ATOM 823 C CA . ASP A 1 106 ? -33.201 2.415 55.809 1.00 53.16 106 ASP A CA 1
ATOM 824 C C . ASP A 1 106 ? -32.827 2.058 57.265 1.00 53.16 106 ASP A C 1
ATOM 826 O O . ASP A 1 106 ? -33.705 1.846 58.114 1.00 53.16 106 ASP A O 1
ATOM 830 N N . LEU A 1 107 ? -31.529 2.043 57.596 1.00 54.28 107 LEU A N 1
ATOM 831 C CA . LEU A 1 107 ? -31.049 1.848 58.973 1.00 54.28 107 LEU A CA 1
ATOM 832 C C . LEU A 1 107 ? -31.383 3.043 59.880 1.00 54.28 107 LEU A C 1
ATOM 834 O O . LEU A 1 107 ? -31.694 2.852 61.057 1.00 54.28 107 LEU A O 1
ATOM 838 N N . ILE A 1 108 ? -31.368 4.265 59.340 1.00 54.12 108 ILE A N 1
ATOM 839 C CA . ILE A 1 108 ? -31.705 5.483 60.090 1.00 54.12 108 ILE A CA 1
ATOM 840 C C . ILE A 1 108 ? -33.219 5.549 60.343 1.00 54.12 108 ILE A C 1
ATOM 842 O O . ILE A 1 108 ? -33.634 5.776 61.481 1.00 54.12 108 ILE A O 1
ATOM 846 N N . ASN A 1 109 ? -34.050 5.243 59.341 1.00 52.66 109 ASN A N 1
ATOM 847 C CA . ASN A 1 109 ? -35.512 5.280 59.479 1.00 52.66 109 ASN A CA 1
ATOM 848 C C . ASN A 1 109 ? -36.073 4.198 60.421 1.00 52.66 109 ASN A C 1
ATOM 850 O O . ASN A 1 109 ? -37.032 4.456 61.146 1.00 52.66 109 ASN A O 1
ATOM 854 N N . THR A 1 110 ? -35.445 3.020 60.497 1.00 51.69 110 THR A N 1
ATOM 855 C CA . THR A 1 110 ? -35.874 1.947 61.420 1.00 51.69 110 THR A CA 1
ATOM 856 C C . THR A 1 110 ? -35.519 2.256 62.882 1.00 51.69 110 THR A C 1
ATOM 858 O O . THR A 1 110 ? -36.218 1.836 63.803 1.00 51.69 110 THR A O 1
ATOM 861 N N . SER A 1 111 ? -34.464 3.040 63.125 1.00 53.97 111 SER A N 1
ATOM 862 C CA . SER A 1 111 ? -34.070 3.454 64.481 1.00 53.97 111 SER A CA 1
ATOM 863 C C . SER A 1 111 ? -34.918 4.592 65.077 1.00 53.97 111 SER A C 1
ATOM 865 O O . SER A 1 111 ? -34.855 4.826 66.282 1.00 53.97 111 SER A O 1
ATOM 867 N N . GLY 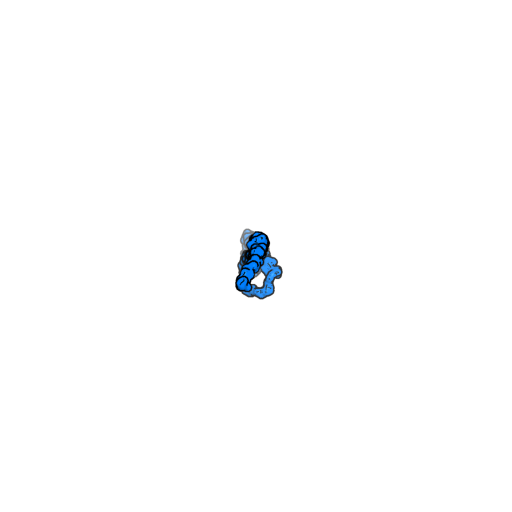A 1 112 ? -35.746 5.264 64.266 1.00 47.50 112 GLY A N 1
ATOM 868 C CA . GLY A 1 112 ? -36.625 6.360 64.695 1.00 47.50 112 GLY A CA 1
ATOM 869 C C . GLY A 1 112 ? -38.030 5.945 65.155 1.00 47.50 112 GLY A C 1
ATOM 870 O O . GLY A 1 112 ? -38.759 6.783 65.672 1.00 47.50 112 GLY A O 1
ATOM 871 N N . GLN A 1 113 ? -38.425 4.677 64.992 1.00 44.12 113 GLN A N 1
ATOM 872 C CA . GLN A 1 113 ? -39.791 4.203 65.278 1.00 44.12 113 GLN A CA 1
ATOM 873 C C . GLN A 1 113 ? -39.972 3.505 66.641 1.00 44.12 113 GLN A C 1
ATOM 875 O O . GLN A 1 113 ? -41.042 2.973 66.918 1.00 44.12 113 GLN A O 1
ATOM 880 N N . ALA A 1 114 ? -38.964 3.514 67.521 1.00 47.16 114 ALA A N 1
ATOM 881 C CA . ALA A 1 114 ? -39.015 2.815 68.813 1.00 47.16 114 ALA A CA 1
ATOM 882 C C . ALA A 1 114 ? -39.402 3.694 70.026 1.00 47.16 114 ALA A C 1
ATOM 884 O O . ALA A 1 114 ? -39.150 3.292 71.162 1.00 47.16 114 ALA A O 1
ATOM 885 N N . GLN A 1 115 ? -39.977 4.886 69.830 1.00 46.84 115 GLN A N 1
ATOM 886 C CA . GLN A 1 115 ? -40.393 5.758 70.940 1.00 46.84 115 GLN A CA 1
ATOM 887 C C . GLN A 1 115 ? -41.678 6.538 70.625 1.00 46.84 115 GLN A C 1
ATOM 889 O O . GLN A 1 115 ? -41.594 7.744 70.449 1.00 46.84 115 GLN A O 1
ATOM 894 N N . ASP A 1 116 ? -42.850 5.892 70.565 1.00 44.41 116 ASP A N 1
ATOM 895 C CA . ASP A 1 116 ? -44.107 6.599 70.892 1.00 44.41 116 ASP A CA 1
ATOM 896 C C . ASP A 1 116 ? -45.303 5.657 71.161 1.00 44.41 116 ASP A C 1
ATOM 898 O O . ASP A 1 116 ? -46.276 5.619 70.418 1.00 44.41 116 ASP A O 1
ATOM 902 N N . GLU A 1 117 ? -45.247 4.867 72.235 1.00 41.28 117 GLU A N 1
ATOM 903 C CA . GLU A 1 117 ? -46.468 4.327 72.861 1.00 41.28 117 GLU A CA 1
ATOM 904 C C . GLU A 1 117 ? -46.470 4.734 74.339 1.00 41.28 117 GLU A C 1
ATOM 906 O O . GLU A 1 117 ? -46.160 3.955 75.243 1.00 41.28 117 GLU A O 1
ATOM 911 N N . SER A 1 118 ? -46.762 6.014 74.583 1.00 40.75 118 SER A N 1
ATOM 912 C CA . SER A 1 118 ? -47.046 6.537 75.920 1.00 40.75 118 SER A CA 1
ATOM 913 C C . SER A 1 118 ? -48.529 6.326 76.239 1.00 40.75 118 SER A C 1
ATOM 915 O O . SER A 1 118 ? -49.403 6.778 75.508 1.00 40.75 118 SER A O 1
ATOM 917 N N . GLN A 1 119 ? -48.792 5.613 77.334 1.00 40.31 119 GLN A N 1
ATOM 918 C CA . GLN A 1 119 ? -50.110 5.242 77.852 1.00 40.31 119 GLN A CA 1
ATOM 919 C C . GLN A 1 119 ? -51.018 6.456 78.125 1.00 40.31 119 GLN A C 1
ATOM 921 O O . GLN A 1 119 ? -50.655 7.351 78.887 1.00 40.31 119 GLN A O 1
ATOM 926 N N . GLU A 1 120 ? -52.229 6.430 77.568 1.00 40.38 120 GLU A N 1
ATOM 927 C CA . GLU A 1 120 ? -53.302 7.397 77.814 1.00 40.38 120 GLU A CA 1
ATOM 928 C C . GLU A 1 120 ? -54.202 6.899 78.965 1.00 40.38 120 GLU A C 1
ATOM 930 O O . GLU A 1 120 ? -54.811 5.831 78.883 1.00 40.38 120 GLU A O 1
ATOM 935 N N . TYR A 1 121 ? -54.236 7.639 80.080 1.00 49.06 121 TYR A N 1
ATOM 936 C CA . TYR A 1 121 ? -55.139 7.394 81.214 1.00 49.06 121 TYR A CA 1
ATOM 937 C C . TYR A 1 121 ? -56.528 7.986 80.919 1.00 49.06 121 TYR A C 1
ATOM 939 O O . TYR A 1 121 ? -56.588 9.130 80.467 1.00 49.06 121 TYR A O 1
ATOM 947 N N . PRO A 1 122 ? -57.643 7.298 81.231 1.00 48.97 122 PRO A N 1
ATOM 948 C CA . PRO A 1 122 ? -58.965 7.889 81.094 1.00 48.97 122 PRO A CA 1
ATOM 949 C C . PRO A 1 122 ? -59.280 8.777 82.306 1.00 48.97 122 PRO A C 1
ATOM 951 O O . PRO A 1 122 ? -59.175 8.359 83.460 1.00 48.97 122 PRO A O 1
ATOM 954 N N . SER A 1 123 ? -59.656 10.020 82.026 1.00 44.19 123 SER A N 1
ATOM 955 C CA . SER A 1 123 ? -60.284 10.948 82.962 1.00 44.19 123 SER A CA 1
ATOM 956 C C . SER A 1 123 ? -61.786 10.663 83.034 1.00 44.19 123 SER A C 1
ATOM 958 O O . SER A 1 123 ? -62.499 10.937 82.069 1.00 44.19 123 SER A O 1
ATOM 960 N N . ASP A 1 124 ? -62.255 10.135 84.164 1.00 47.00 124 ASP A N 1
ATOM 961 C CA . ASP A 1 124 ? -63.683 10.022 84.473 1.00 47.00 124 ASP A CA 1
ATOM 962 C C . ASP A 1 124 ? -64.205 11.360 85.030 1.00 47.00 124 ASP A C 1
ATOM 964 O O . ASP A 1 124 ? -63.738 11.848 86.063 1.00 47.00 124 ASP A O 1
ATOM 968 N N . GLU A 1 125 ? -65.180 11.945 84.330 1.00 49.25 125 GLU A N 1
ATOM 969 C CA . GLU A 1 125 ? -66.011 13.072 84.767 1.00 49.25 125 GLU A CA 1
ATOM 970 C C . GLU A 1 125 ? -67.422 12.587 85.176 1.00 49.25 125 GLU A C 1
ATOM 972 O O . GLU A 1 125 ? -67.942 11.618 84.628 1.00 49.25 125 GLU A O 1
ATOM 977 N N . GLU A 1 126 ? -68.029 13.353 86.093 1.00 41.94 126 GLU A N 1
ATOM 978 C CA . GLU A 1 126 ? -69.452 13.432 86.496 1.00 41.94 126 GLU A CA 1
ATOM 979 C C . GLU A 1 126 ? -70.042 12.448 87.532 1.00 41.94 126 GLU A C 1
ATOM 981 O O . GLU A 1 126 ? -70.595 11.400 87.203 1.00 41.94 126 GLU A O 1
ATOM 986 N N . SER A 1 127 ? -70.144 12.904 88.793 1.00 39.03 127 SER A N 1
ATOM 987 C CA . SER A 1 127 ? -71.378 13.490 89.392 1.00 39.03 127 SER A CA 1
ATOM 988 C C . SER A 1 127 ? -71.216 13.780 90.886 1.00 39.03 127 SER A C 1
ATOM 990 O O . SER A 1 127 ? -70.788 12.868 91.627 1.00 39.03 127 SER A O 1
#

Radius of gyration: 44.71 Å; chains: 1; bounding box: 105×23×129 Å

Secondary structure (DSSP, 8-state):
-HHHHHH--TTS-TTS-HHHHHHHHHHHHHHHHHHHHHHHHHHHHHHHHTTT-S--S--S-TTHHHHHHHHHHHHHHHHHHHHHHHHHHHHHHHHHHHHHHHHHHHHHHHHTSSS--PPPPP-----

Foldseek 3Di:
DLVCLLPDQLVPDPPDDPVRSVVSVVVSVVSNVVVVVVVVVVVVQVVQVVVDDDDDPDDPPRDPVVVVVVVVVVVVVVVVVVVVVVVVVVVVVVVVVVVVVVVVVVVVVVVPPPDDDDDDDDDDDDD